Protein AF-A0A260QAH4-F1 (afdb_monomer)

Sequence (133 aa):
MAACSLLEIQIGMIGWAAKNGKPWTENWMDVAKSSGAAVELCKSQLRSMDTSLADDVRALLAEAQPVFHERNNFAHAVFTLDPTRPGDEQWVLKSARVAEFKPLTAKEGSVLVATTNRLSKRAKALSARASGP

pLDDT: mean 84.71, std 9.58, range [41.41, 96.38]

Foldseek 3Di:
DDWEDLLLLLLLLLLVCLVPLHLDDPPSCCQGVDYCSSVVSNVVSLVSADPVLSVLSVVLCVLCVVLSVVCVQPVQWDFAAQPVDDDVPRTWIDGPVRRTDDDDDPVRVVVSVVSSVVSSVSSSVSSVVSNDD

Structure (mmCIF, N/CA/C/O backbone):
data_AF-A0A260QAH4-F1
#
_entry.id   AF-A0A260QAH4-F1
#
loop_
_atom_site.group_PDB
_atom_site.id
_atom_site.type_symbol
_atom_site.label_atom_id
_atom_site.label_alt_id
_atom_site.label_comp_id
_atom_site.label_asym_id
_atom_site.label_entity_id
_atom_site.label_seq_id
_atom_site.pdbx_PDB_ins_code
_atom_site.Cartn_x
_atom_site.Cartn_y
_atom_site.Cartn_z
_atom_site.occupancy
_atom_site.B_iso_or_equiv
_atom_site.auth_seq_id
_atom_site.auth_comp_id
_atom_site.auth_asym_id
_atom_site.auth_atom_id
_atom_site.pdbx_PDB_model_num
ATOM 1 N N . MET A 1 1 ? 15.338 -9.815 4.666 1.00 41.41 1 MET A N 1
ATOM 2 C CA . MET A 1 1 ? 13.972 -9.428 5.085 1.00 41.41 1 MET A CA 1
ATOM 3 C C . MET A 1 1 ? 13.534 -8.307 4.147 1.00 41.41 1 MET A C 1
ATOM 5 O O . MET A 1 1 ? 14.245 -7.315 4.081 1.00 41.41 1 MET A O 1
ATOM 9 N N . ALA A 1 2 ? 12.496 -8.491 3.324 1.00 49.50 2 ALA A N 1
ATOM 10 C CA . ALA A 1 2 ? 12.050 -7.433 2.408 1.00 49.50 2 ALA A CA 1
ATOM 11 C C . 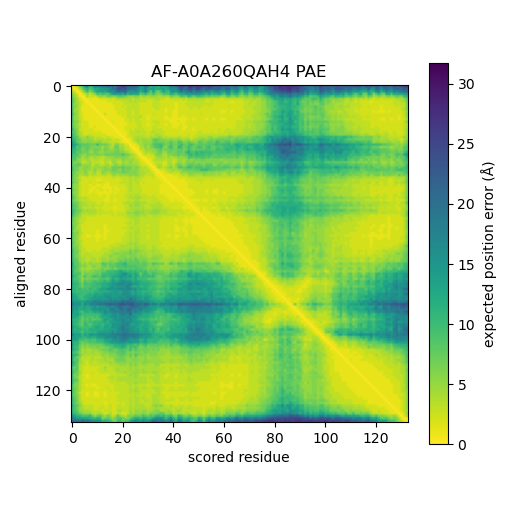ALA A 1 2 ? 11.284 -6.375 3.215 1.00 49.50 2 ALA A C 1
ATOM 13 O O . ALA A 1 2 ? 10.301 -6.709 3.876 1.00 49.50 2 ALA A O 1
ATOM 14 N N . ALA A 1 3 ? 11.777 -5.136 3.220 1.00 54.28 3 ALA A N 1
ATOM 15 C CA . ALA A 1 3 ? 11.156 -4.037 3.949 1.00 54.28 3 ALA A CA 1
ATOM 16 C C . ALA A 1 3 ? 9.756 -3.755 3.380 1.00 54.28 3 ALA A C 1
ATOM 18 O O . ALA A 1 3 ? 9.604 -3.576 2.172 1.00 54.28 3 ALA A O 1
ATOM 19 N N . CYS A 1 4 ? 8.740 -3.714 4.246 1.00 64.62 4 CYS A N 1
ATOM 20 C CA . CYS A 1 4 ? 7.403 -3.257 3.864 1.00 64.62 4 CYS A CA 1
ATOM 21 C C . CYS A 1 4 ? 7.485 -1.810 3.365 1.00 64.62 4 CYS A C 1
ATOM 23 O O . CYS A 1 4 ? 8.213 -0.992 3.936 1.00 64.62 4 CYS A O 1
ATOM 25 N N . SER A 1 5 ? 6.724 -1.465 2.326 1.00 80.06 5 SER A N 1
ATOM 26 C CA . SER A 1 5 ? 6.635 -0.066 1.912 1.00 80.06 5 SER A CA 1
ATOM 27 C C . SER A 1 5 ? 6.005 0.801 3.013 1.00 80.06 5 SER A C 1
ATOM 29 O O . SER A 1 5 ? 5.202 0.325 3.814 1.00 80.06 5 SER A O 1
ATOM 31 N N . LEU A 1 6 ? 6.317 2.102 3.042 1.00 85.00 6 LEU A N 1
ATOM 32 C CA . LEU A 1 6 ? 5.698 3.032 3.999 1.00 85.00 6 LEU A CA 1
ATOM 33 C C . LEU A 1 6 ? 4.160 3.000 3.927 1.00 85.00 6 LEU A C 1
ATOM 35 O O . LEU A 1 6 ? 3.502 3.076 4.959 1.00 85.00 6 LEU A O 1
ATOM 39 N N . LEU A 1 7 ? 3.592 2.850 2.726 1.00 87.69 7 LEU A N 1
ATOM 40 C CA . LEU A 1 7 ? 2.147 2.726 2.533 1.00 87.69 7 LEU A CA 1
ATOM 41 C C . LEU A 1 7 ? 1.595 1.435 3.157 1.00 87.69 7 LEU A C 1
ATOM 43 O O . LEU A 1 7 ? 0.575 1.488 3.838 1.00 87.69 7 LEU A O 1
ATOM 47 N N . GLU A 1 8 ? 2.270 0.295 2.972 1.00 89.12 8 GLU A N 1
ATOM 48 C CA . GLU A 1 8 ? 1.897 -0.959 3.643 1.00 89.12 8 GLU A CA 1
ATOM 49 C C . GLU A 1 8 ? 1.925 -0.798 5.159 1.00 89.12 8 GLU A C 1
ATOM 51 O O . GLU A 1 8 ? 0.961 -1.171 5.821 1.00 89.12 8 GLU A O 1
ATOM 56 N N . ILE A 1 9 ? 2.983 -0.188 5.703 1.00 89.06 9 ILE A N 1
ATOM 57 C CA . ILE A 1 9 ? 3.098 0.074 7.142 1.00 89.06 9 ILE A CA 1
ATOM 58 C C . ILE A 1 9 ? 1.935 0.948 7.609 1.00 89.06 9 ILE A C 1
ATOM 60 O O . ILE A 1 9 ? 1.271 0.605 8.578 1.00 89.06 9 ILE A O 1
ATOM 64 N N . GLN A 1 10 ? 1.636 2.040 6.906 1.00 90.25 10 GLN A N 1
ATOM 65 C CA . GLN A 1 10 ? 0.528 2.932 7.256 1.00 90.25 10 GLN A CA 1
ATOM 66 C C . GLN A 1 10 ? -0.832 2.231 7.216 1.00 90.25 10 GLN A C 1
ATOM 68 O O . GLN A 1 10 ? -1.656 2.475 8.089 1.00 90.25 10 GLN A O 1
ATOM 73 N N . ILE A 1 11 ? -1.067 1.342 6.248 1.00 92.88 11 ILE A N 1
ATOM 74 C CA . ILE A 1 11 ? -2.280 0.515 6.201 1.00 92.88 11 ILE A CA 1
ATOM 75 C C . ILE A 1 11 ? -2.312 -0.480 7.365 1.00 92.88 11 ILE A C 1
ATOM 77 O O . ILE A 1 11 ? -3.346 -0.632 8.015 1.00 92.88 11 ILE A O 1
ATOM 81 N N . GLY A 1 12 ? -1.187 -1.118 7.683 1.00 91.69 12 GLY A N 1
ATOM 82 C CA . GLY A 1 12 ? -1.088 -2.023 8.825 1.00 91.69 12 GLY A CA 1
ATOM 83 C C . GLY A 1 12 ? -1.265 -1.329 10.173 1.00 91.69 12 GLY A C 1
ATOM 84 O O . GLY A 1 12 ? -1.856 -1.915 11.078 1.00 91.69 12 GLY A O 1
ATOM 85 N N . MET A 1 13 ? -0.857 -0.062 10.286 1.00 91.25 13 MET A N 1
ATOM 86 C CA . MET A 1 13 ? -1.098 0.768 11.467 1.00 91.25 13 MET A CA 1
ATOM 87 C C . MET A 1 13 ? -2.591 0.979 11.741 1.00 91.25 13 MET A C 1
ATOM 89 O O . MET A 1 13 ? -2.965 1.053 12.904 1.00 91.25 13 MET A O 1
ATOM 93 N N . ILE A 1 14 ? -3.456 0.974 10.719 1.00 93.38 14 ILE A N 1
ATOM 94 C CA . ILE A 1 14 ? -4.917 1.022 10.910 1.00 93.38 14 ILE A CA 1
ATOM 95 C C . ILE A 1 14 ? -5.396 -0.241 11.636 1.00 93.38 14 ILE A C 1
ATOM 97 O O . ILE A 1 14 ? -6.128 -0.163 12.619 1.00 93.38 14 ILE A O 1
ATOM 101 N N . GLY A 1 15 ? -4.947 -1.416 11.180 1.00 92.12 15 GLY A N 1
ATOM 102 C CA . GLY A 1 15 ? -5.273 -2.686 11.831 1.00 92.12 15 GLY A CA 1
ATOM 103 C C . GLY A 1 15 ? -4.717 -2.769 13.244 1.00 92.12 15 GLY A C 1
ATOM 104 O O . GLY A 1 15 ? -5.416 -3.165 14.173 1.00 92.12 15 GLY A O 1
ATOM 105 N N . TRP A 1 16 ? -3.464 -2.352 13.424 1.00 92.62 16 TRP A N 1
ATOM 106 C CA . TRP A 1 16 ? -2.853 -2.270 14.744 1.00 92.62 16 TRP A CA 1
ATOM 107 C C . TRP A 1 16 ? -3.640 -1.335 15.670 1.00 92.62 16 TRP A C 1
ATOM 109 O O . TRP A 1 16 ? -3.894 -1.700 16.818 1.00 92.62 16 TRP A O 1
ATOM 119 N N . ALA A 1 17 ? -4.080 -0.178 15.174 1.00 91.50 17 ALA A N 1
ATOM 120 C CA . ALA A 1 17 ? -4.862 0.776 15.946 1.00 91.50 17 ALA A CA 1
ATOM 121 C C . ALA A 1 17 ? -6.217 0.205 16.364 1.00 91.50 17 ALA A C 1
ATOM 123 O O . ALA A 1 17 ? -6.543 0.258 17.548 1.00 91.50 17 ALA A O 1
ATOM 124 N N . ALA A 1 18 ? -6.936 -0.440 15.442 1.00 91.31 18 ALA A N 1
ATOM 125 C CA . ALA A 1 18 ? -8.197 -1.119 15.740 1.00 91.31 18 ALA A CA 1
ATOM 126 C C . ALA A 1 18 ? -8.027 -2.250 16.768 1.00 91.31 18 ALA A C 1
ATOM 128 O O . ALA A 1 18 ? -8.868 -2.438 17.641 1.00 91.31 18 ALA A O 1
ATOM 129 N N . LYS A 1 19 ? -6.917 -2.995 16.703 1.00 91.25 19 LYS A N 1
ATOM 130 C CA . LYS A 1 19 ? -6.624 -4.075 17.654 1.00 91.25 19 LYS A CA 1
ATOM 131 C C . LYS A 1 19 ? -6.325 -3.565 19.066 1.00 91.25 19 LYS A C 1
ATOM 133 O O . LYS A 1 19 ? -6.694 -4.219 20.035 1.00 91.25 19 LYS A O 1
ATOM 138 N N . ASN A 1 20 ? -5.583 -2.464 19.177 1.00 90.38 20 ASN A N 1
ATOM 139 C CA . ASN A 1 20 ? -5.007 -2.010 20.447 1.00 90.38 20 ASN A CA 1
ATOM 140 C C . ASN A 1 20 ? -5.701 -0.773 21.036 1.00 90.38 20 ASN A C 1
ATOM 142 O O . ASN A 1 20 ? -5.342 -0.360 22.137 1.00 90.38 20 ASN A O 1
ATOM 146 N N . GLY A 1 21 ? -6.630 -0.153 20.305 1.00 87.50 21 GLY A N 1
ATOM 147 C CA . GLY A 1 21 ? -7.268 1.105 20.695 1.00 87.50 21 GLY A CA 1
ATOM 148 C C . GLY A 1 21 ? -6.296 2.289 20.746 1.00 87.50 21 GLY A C 1
ATOM 149 O O . GLY A 1 21 ? -6.453 3.166 21.587 1.00 87.50 21 GLY A O 1
ATOM 150 N N . LYS A 1 22 ? -5.247 2.310 19.908 1.00 86.75 22 LYS A N 1
ATOM 151 C CA . LYS A 1 22 ? -4.194 3.349 19.941 1.00 86.75 22 LYS A CA 1
ATOM 152 C C . LYS A 1 22 ? -3.796 3.819 18.539 1.00 86.75 22 LYS A C 1
ATOM 154 O O . LYS A 1 22 ? -3.544 2.974 17.690 1.00 86.75 22 LYS A O 1
ATOM 159 N N . PRO A 1 23 ? -3.658 5.133 18.282 1.00 76.69 23 PRO A N 1
ATOM 160 C CA . PRO A 1 23 ? -3.406 5.640 16.928 1.00 76.69 23 PRO A CA 1
ATOM 161 C C . PRO A 1 23 ? -1.958 5.462 16.459 1.00 76.69 23 PRO A C 1
ATOM 163 O O . PRO A 1 23 ? -1.684 5.568 15.263 1.00 76.69 23 PRO A O 1
ATOM 166 N N . TRP A 1 24 ? -1.011 5.264 17.381 1.00 76.38 24 TRP A N 1
ATOM 167 C CA . TRP A 1 24 ? 0.414 5.361 17.081 1.00 76.38 24 TRP A CA 1
ATOM 168 C C . TRP A 1 24 ? 1.280 4.449 17.958 1.00 76.38 24 TRP A C 1
ATOM 170 O O . TRP A 1 24 ? 0.956 4.198 19.120 1.00 76.38 24 TRP A O 1
ATOM 180 N N . THR A 1 25 ? 2.395 3.981 17.388 1.00 75.94 25 THR A N 1
ATOM 181 C CA . THR A 1 25 ? 3.460 3.253 18.087 1.00 75.94 25 THR A CA 1
ATOM 182 C C . THR A 1 25 ? 4.819 3.510 17.431 1.00 75.94 25 THR A C 1
ATOM 184 O O . THR A 1 25 ? 4.908 3.648 16.210 1.00 75.94 25 THR A O 1
ATOM 187 N N . GLU A 1 26 ? 5.884 3.521 18.235 1.00 73.81 26 GLU A N 1
ATOM 188 C CA . GLU A 1 26 ? 7.272 3.444 17.751 1.00 73.81 26 GLU A CA 1
ATOM 189 C C . GLU A 1 26 ? 7.664 2.017 17.360 1.00 73.81 26 GLU A C 1
ATOM 191 O O . GLU A 1 26 ? 8.682 1.807 16.708 1.00 73.81 26 GLU A O 1
ATOM 196 N N . ASN A 1 27 ? 6.859 1.019 17.732 1.00 72.12 27 ASN A N 1
ATOM 197 C CA . ASN A 1 27 ? 7.143 -0.383 17.474 1.00 72.12 27 ASN A CA 1
ATOM 198 C C . ASN A 1 27 ? 6.490 -0.864 16.170 1.00 72.12 27 ASN A C 1
ATOM 200 O O . ASN A 1 27 ? 5.583 -1.697 16.155 1.00 72.12 27 ASN A O 1
ATOM 204 N N . TRP A 1 28 ? 6.974 -0.337 15.046 1.00 77.19 28 TRP A N 1
ATOM 205 C CA . TRP A 1 28 ? 6.550 -0.750 13.704 1.00 77.19 28 TRP A CA 1
ATOM 206 C C . TRP A 1 28 ? 6.920 -2.205 13.382 1.00 77.19 28 TRP A C 1
ATOM 208 O O . TRP A 1 28 ? 6.401 -2.745 12.410 1.00 77.19 28 TRP A O 1
ATOM 218 N N . MET A 1 29 ? 7.732 -2.881 14.207 1.00 79.75 29 MET A N 1
ATOM 219 C CA . MET A 1 29 ? 8.060 -4.307 14.051 1.00 79.75 29 MET A CA 1
ATOM 220 C C . MET A 1 29 ? 6.825 -5.204 14.151 1.00 79.75 29 MET A C 1
ATOM 222 O O . MET A 1 29 ? 6.767 -6.238 13.491 1.00 79.75 29 MET A O 1
ATOM 226 N N . ASP A 1 30 ? 5.805 -4.808 14.918 1.00 76.69 30 ASP A N 1
ATOM 227 C CA . ASP A 1 30 ? 4.553 -5.568 15.002 1.00 76.69 30 ASP A CA 1
ATOM 228 C C . ASP A 1 30 ? 3.755 -5.547 13.693 1.00 76.69 30 ASP A C 1
ATOM 230 O O . ASP A 1 30 ? 2.946 -6.444 13.444 1.00 76.69 30 ASP A O 1
ATOM 234 N N . VAL A 1 31 ? 4.020 -4.547 12.851 1.00 84.00 31 VAL A N 1
ATOM 235 C CA . VAL A 1 31 ? 3.363 -4.307 11.566 1.00 84.00 31 VAL A CA 1
ATOM 236 C C . VAL A 1 31 ? 4.235 -4.781 10.398 1.00 84.00 31 VAL A C 1
ATOM 238 O O . VAL A 1 31 ? 3.749 -5.441 9.483 1.00 84.00 31 VAL A O 1
ATOM 241 N N . ALA A 1 32 ? 5.534 -4.491 10.434 1.00 81.56 32 ALA A N 1
ATOM 242 C CA . ALA A 1 32 ? 6.485 -4.677 9.340 1.00 81.56 32 ALA A CA 1
ATOM 243 C C . ALA A 1 32 ? 7.237 -6.025 9.393 1.00 81.56 32 ALA A C 1
ATOM 245 O O . ALA A 1 32 ? 8.391 -6.103 8.975 1.00 81.56 32 ALA A O 1
ATOM 246 N N . LYS A 1 33 ? 6.600 -7.089 9.910 1.00 75.69 33 LYS A N 1
ATOM 247 C CA . LYS A 1 33 ? 7.243 -8.402 10.146 1.00 75.69 33 LYS A CA 1
ATOM 248 C C . LYS A 1 33 ? 7.799 -9.052 8.874 1.00 75.69 33 LYS A C 1
ATOM 250 O O . LYS A 1 33 ? 8.887 -9.619 8.884 1.00 75.69 33 LYS A O 1
ATOM 255 N N . SER A 1 34 ? 7.039 -9.007 7.786 1.00 75.25 34 SER A N 1
ATOM 256 C CA . SER A 1 34 ? 7.405 -9.565 6.481 1.00 75.25 34 SER A CA 1
ATOM 257 C C . SER A 1 34 ? 6.604 -8.881 5.370 1.00 75.25 34 SER A C 1
ATOM 259 O O . SER A 1 34 ? 5.634 -8.179 5.649 1.00 75.25 34 SER A O 1
ATOM 261 N N . SER A 1 35 ? 7.000 -9.070 4.106 1.00 75.62 35 SER A N 1
ATOM 262 C CA . SER A 1 35 ? 6.262 -8.528 2.953 1.00 75.62 35 SER A CA 1
ATOM 263 C C . SER A 1 35 ? 4.788 -8.944 3.009 1.00 75.62 35 SER A C 1
ATOM 265 O O . SER A 1 35 ? 4.483 -10.124 3.187 1.00 75.62 35 SER A O 1
ATOM 267 N N . GLY A 1 36 ? 3.880 -7.970 2.903 1.00 82.06 36 GLY A N 1
ATOM 268 C CA . GLY A 1 36 ? 2.438 -8.194 3.012 1.00 82.06 36 GLY A CA 1
ATOM 269 C C . GLY A 1 36 ? 1.901 -8.362 4.440 1.00 82.06 36 GLY A C 1
ATOM 270 O O . GLY A 1 36 ? 0.690 -8.258 4.627 1.00 82.06 36 GLY A O 1
ATOM 271 N N . ALA A 1 37 ? 2.745 -8.533 5.467 1.00 86.25 37 ALA A N 1
ATOM 272 C CA . ALA A 1 37 ? 2.287 -8.719 6.849 1.00 86.25 37 ALA A CA 1
ATOM 273 C C . ALA A 1 37 ? 1.450 -7.540 7.355 1.00 86.25 37 ALA A C 1
ATOM 275 O O . ALA A 1 37 ? 0.454 -7.741 8.047 1.00 86.25 37 ALA A O 1
ATOM 276 N N . ALA A 1 38 ? 1.815 -6.315 6.973 1.00 89.38 38 ALA A N 1
ATOM 277 C CA . ALA A 1 38 ? 1.084 -5.119 7.368 1.00 89.38 38 ALA A CA 1
ATOM 278 C C . ALA A 1 38 ? -0.340 -5.102 6.779 1.00 89.38 38 ALA A C 1
ATOM 280 O O . ALA A 1 38 ? -1.309 -4.774 7.465 1.00 89.38 38 ALA A O 1
ATOM 281 N N . VAL A 1 39 ? -0.483 -5.528 5.522 1.00 90.88 39 VAL A N 1
ATOM 282 C CA . VAL A 1 39 ? -1.781 -5.638 4.844 1.00 90.88 39 VAL A CA 1
ATOM 283 C C . VAL A 1 39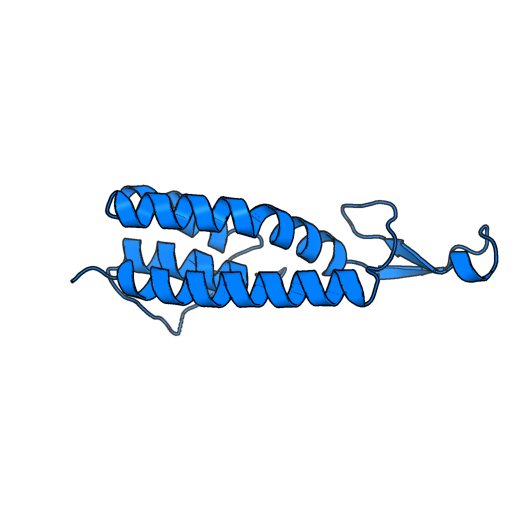 ? -2.635 -6.734 5.479 1.00 90.88 39 VAL A C 1
ATOM 285 O O . VAL A 1 39 ? -3.814 -6.508 5.754 1.00 90.88 39 VAL A O 1
ATOM 288 N N . GLU A 1 40 ? -2.049 -7.896 5.764 1.00 91.81 40 GLU A N 1
ATOM 289 C CA . GLU A 1 40 ? -2.760 -9.005 6.411 1.00 91.81 40 GLU A CA 1
ATOM 290 C C . GLU A 1 40 ? -3.178 -8.670 7.846 1.00 91.81 40 GLU A C 1
ATOM 292 O O . GLU A 1 40 ? -4.300 -8.978 8.255 1.00 91.81 40 GLU A O 1
ATOM 297 N N . LEU A 1 41 ? -2.334 -7.948 8.590 1.00 92.00 41 LEU A N 1
ATOM 298 C CA . LEU A 1 41 ? -2.711 -7.405 9.890 1.00 92.00 41 LEU A CA 1
ATOM 299 C C . LEU A 1 41 ? -3.949 -6.513 9.755 1.00 92.00 41 LEU A C 1
ATOM 301 O O . LEU A 1 41 ? -4.922 -6.740 10.468 1.00 92.00 41 LEU A O 1
ATOM 305 N N . CYS A 1 42 ? -3.956 -5.564 8.817 1.00 93.62 42 CYS A N 1
ATOM 306 C CA . CYS A 1 42 ? -5.105 -4.690 8.575 1.00 93.62 42 CYS A CA 1
ATOM 307 C C . CYS A 1 42 ? -6.391 -5.476 8.276 1.00 93.62 42 CYS A C 1
ATOM 309 O O . CYS A 1 42 ? -7.397 -5.305 8.966 1.00 93.62 42 CYS A O 1
ATOM 311 N N . LYS A 1 43 ? -6.334 -6.416 7.324 1.00 95.19 43 LYS A N 1
ATOM 312 C CA . LYS A 1 43 ? -7.473 -7.276 6.963 1.00 95.19 43 LYS A CA 1
ATOM 313 C C . LYS A 1 43 ? -8.011 -8.066 8.155 1.00 95.19 43 LYS A C 1
ATOM 315 O O . LYS A 1 43 ? -9.223 -8.126 8.354 1.00 95.19 43 LYS A O 1
ATOM 320 N N . SER A 1 44 ? -7.125 -8.637 8.974 1.00 94.69 44 SER A N 1
ATOM 321 C CA . SER A 1 44 ? -7.514 -9.448 10.136 1.00 94.69 44 SER A CA 1
ATOM 322 C C . SER A 1 44 ? -8.280 -8.662 11.208 1.00 94.69 44 SER A C 1
ATOM 324 O O . SER A 1 44 ? -9.000 -9.258 12.011 1.00 94.69 44 SER A O 1
ATOM 326 N N . GLN A 1 45 ? -8.133 -7.333 11.225 1.00 94.25 45 GLN A N 1
ATOM 327 C CA . GLN A 1 45 ? -8.739 -6.445 12.218 1.00 94.25 45 GLN A CA 1
ATOM 328 C C . GLN A 1 45 ? -9.954 -5.679 11.685 1.00 94.25 45 GLN A C 1
ATOM 330 O O . GLN A 1 45 ? -10.538 -4.905 12.435 1.00 94.25 45 GLN A O 1
ATOM 335 N N . LEU A 1 46 ? -10.402 -5.926 10.445 1.00 93.75 46 LEU A N 1
ATOM 336 C CA . LEU A 1 46 ? -11.615 -5.299 9.893 1.00 93.75 46 LEU A CA 1
ATOM 337 C C . LEU A 1 46 ? -12.855 -5.535 10.768 1.00 93.75 46 LEU A C 1
ATOM 339 O O . LEU A 1 46 ? -13.709 -4.668 10.876 1.00 93.75 46 LEU A O 1
ATOM 343 N N . ARG A 1 47 ? -12.942 -6.702 11.417 1.00 92.12 47 ARG A N 1
ATOM 344 C CA . ARG A 1 47 ? -14.037 -7.049 12.342 1.00 92.12 47 ARG A CA 1
ATOM 345 C C . ARG A 1 47 ? -14.025 -6.261 13.656 1.00 92.12 47 ARG A C 1
ATOM 347 O O . ARG A 1 47 ? -15.015 -6.279 14.372 1.00 92.12 47 ARG A O 1
ATOM 354 N N . SER A 1 48 ? -12.889 -5.654 13.990 1.00 90.50 48 SER A N 1
ATOM 355 C CA . SER A 1 48 ? -12.697 -4.849 15.200 1.00 90.50 48 SER A CA 1
ATOM 356 C C . SER A 1 48 ? -13.017 -3.369 14.951 1.00 90.50 48 SER A C 1
ATOM 358 O O . SER A 1 48 ? -12.947 -2.568 15.874 1.00 90.50 48 SER A O 1
ATOM 360 N N . MET A 1 49 ? -13.324 -3.001 13.704 1.00 92.44 49 MET A N 1
ATOM 361 C CA . MET A 1 49 ? -13.670 -1.646 13.282 1.00 92.44 49 MET A CA 1
ATOM 362 C C . MET A 1 49 ? -15.192 -1.491 13.224 1.00 92.44 49 MET A C 1
ATOM 364 O O . MET A 1 49 ? -15.910 -2.462 12.976 1.00 92.44 49 MET A O 1
ATOM 368 N N . ASP A 1 50 ? -15.687 -0.265 13.396 1.00 92.44 50 ASP A N 1
ATOM 369 C CA . ASP A 1 50 ? -17.072 0.040 13.043 1.00 92.44 50 ASP A CA 1
ATOM 370 C C . A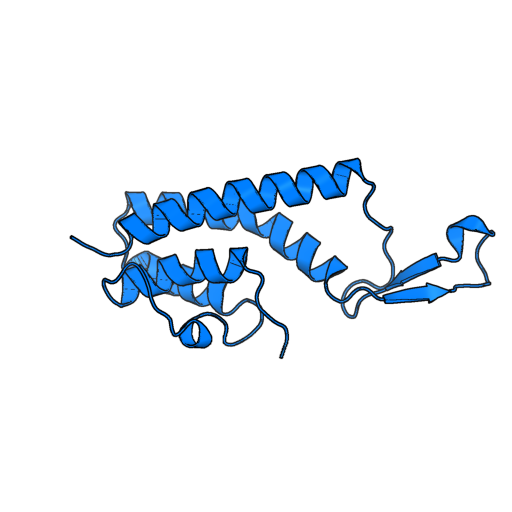SP A 1 50 ? -17.312 -0.154 11.533 1.00 92.44 50 ASP A C 1
ATOM 372 O O . ASP A 1 50 ? -16.377 -0.140 10.727 1.00 92.44 50 ASP A O 1
ATOM 376 N N . THR A 1 51 ? -18.573 -0.343 11.138 1.00 92.75 51 THR A N 1
ATOM 377 C CA . THR A 1 51 ? -18.940 -0.665 9.750 1.00 92.75 51 THR A CA 1
ATOM 378 C C . THR A 1 51 ? -18.449 0.384 8.749 1.00 92.75 51 THR A C 1
ATOM 380 O O . THR A 1 51 ? -17.923 0.021 7.700 1.00 92.75 51 THR A O 1
ATOM 383 N N . SER A 1 52 ? -18.563 1.672 9.087 1.00 94.88 52 SER A N 1
ATOM 384 C CA . SER A 1 52 ? -18.166 2.774 8.203 1.00 94.88 52 SER A CA 1
ATOM 385 C C . SER A 1 52 ? -16.653 2.790 7.986 1.00 94.88 52 SER A C 1
ATOM 387 O O . SER A 1 52 ? -16.172 2.849 6.853 1.00 94.88 52 SER A O 1
ATOM 389 N N . LEU A 1 53 ? -15.882 2.652 9.065 1.00 93.56 53 LEU A N 1
ATOM 390 C CA . LEU A 1 53 ? -14.433 2.537 8.994 1.00 93.56 53 LEU A CA 1
ATOM 391 C C . LEU A 1 53 ? -13.999 1.280 8.228 1.00 93.56 53 LEU A C 1
ATOM 393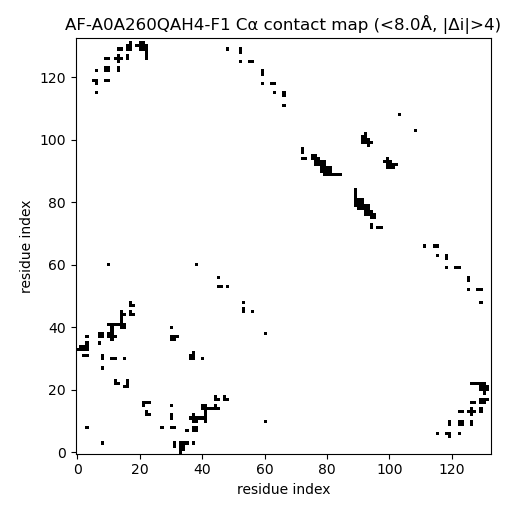 O O . LEU A 1 53 ? -13.086 1.354 7.405 1.00 93.56 53 LEU A O 1
ATOM 397 N N . ALA A 1 54 ? -14.646 0.137 8.460 1.00 94.69 54 ALA A N 1
ATOM 398 C CA . ALA A 1 54 ? -14.327 -1.102 7.759 1.00 94.69 54 ALA A CA 1
ATOM 399 C C . ALA A 1 54 ? -14.528 -0.966 6.240 1.00 94.69 54 ALA A C 1
ATOM 401 O O . ALA A 1 54 ? -13.689 -1.435 5.467 1.00 94.69 54 ALA A O 1
ATOM 402 N N . ASP A 1 55 ? -15.594 -0.295 5.801 1.00 96.38 55 ASP A N 1
ATOM 403 C CA . ASP A 1 55 ? -15.857 -0.033 4.382 1.00 96.38 55 ASP A CA 1
ATOM 404 C C . ASP A 1 55 ? -14.820 0.915 3.770 1.00 96.38 55 ASP A C 1
ATOM 406 O O . ASP A 1 55 ? -14.267 0.631 2.701 1.00 96.38 55 ASP A O 1
ATOM 410 N N . ASP A 1 56 ? -14.457 1.980 4.486 1.00 96.31 56 ASP A N 1
ATOM 411 C CA . ASP A 1 56 ? -13.394 2.894 4.069 1.00 96.31 56 ASP A CA 1
ATOM 412 C C . ASP A 1 56 ? -12.042 2.185 3.909 1.00 96.31 56 ASP A C 1
ATOM 414 O O . ASP A 1 56 ? -11.296 2.460 2.961 1.00 96.31 56 ASP A O 1
ATOM 418 N N . VAL A 1 57 ? -11.721 1.264 4.820 1.00 95.50 57 VAL A N 1
ATOM 419 C CA . VAL A 1 57 ? -10.484 0.477 4.777 1.00 95.50 57 VAL A CA 1
ATOM 420 C C . VAL A 1 57 ? -10.517 -0.541 3.639 1.00 95.50 57 VAL A C 1
ATOM 422 O O . VAL A 1 57 ? -9.511 -0.695 2.946 1.00 95.50 57 VAL A O 1
ATOM 425 N N . ARG A 1 58 ? -11.653 -1.200 3.375 1.00 96.38 58 ARG A N 1
ATOM 426 C CA . ARG A 1 58 ? -11.801 -2.092 2.209 1.00 96.38 58 ARG A CA 1
ATOM 427 C C . ARG A 1 58 ? -11.562 -1.343 0.902 1.00 96.38 58 ARG A C 1
ATOM 429 O O . ARG A 1 58 ? -10.813 -1.828 0.056 1.00 96.38 58 ARG A O 1
ATOM 436 N N . ALA A 1 59 ? -12.135 -0.149 0.762 1.00 96.19 59 ALA A N 1
ATOM 437 C CA . ALA A 1 59 ? -11.915 0.698 -0.406 1.00 96.19 59 ALA A CA 1
ATOM 438 C C . ALA A 1 59 ? -10.442 1.133 -0.529 1.00 96.19 59 ALA A C 1
ATOM 440 O O . ALA A 1 59 ? -9.862 1.048 -1.611 1.00 96.19 59 ALA A O 1
ATOM 441 N N . LEU A 1 60 ? -9.801 1.524 0.580 1.00 96.12 60 LEU A N 1
ATOM 442 C CA . LEU A 1 60 ? -8.370 1.844 0.596 1.00 96.12 60 LEU A CA 1
ATOM 443 C C . LEU A 1 60 ? -7.507 0.651 0.152 1.00 96.12 60 LEU A C 1
ATOM 445 O O . LEU A 1 60 ? -6.591 0.830 -0.647 1.00 96.12 60 LEU A O 1
ATOM 449 N N . LEU A 1 61 ? -7.792 -0.553 0.653 1.00 94.62 61 LEU A N 1
ATOM 450 C CA . LEU A 1 61 ? -7.072 -1.776 0.291 1.00 94.62 61 LEU A CA 1
ATOM 451 C C . LEU A 1 61 ? -7.234 -2.112 -1.195 1.00 94.62 61 LEU A C 1
ATOM 453 O O . LEU A 1 61 ? -6.247 -2.444 -1.849 1.00 94.62 61 LEU A O 1
ATOM 457 N N . ALA A 1 62 ? -8.448 -1.984 -1.735 1.00 94.56 62 ALA A N 1
ATOM 458 C CA . ALA A 1 62 ? -8.715 -2.203 -3.154 1.00 94.56 62 ALA A CA 1
ATOM 459 C C . ALA A 1 62 ? -7.936 -1.217 -4.041 1.00 94.56 62 ALA A C 1
ATOM 461 O O . ALA A 1 62 ? -7.313 -1.627 -5.018 1.00 94.56 62 ALA A O 1
ATOM 462 N N . GLU A 1 63 ? -7.901 0.067 -3.669 1.00 93.81 63 GLU A N 1
ATOM 463 C CA . GLU A 1 63 ? -7.136 1.08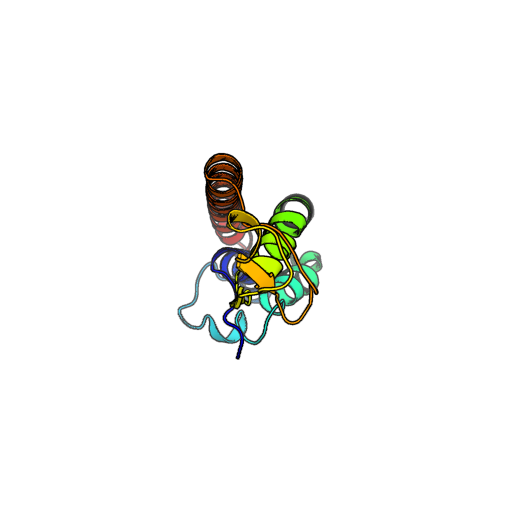9 -4.394 1.00 93.81 63 GLU A CA 1
ATOM 464 C C . GLU A 1 63 ? -5.612 0.925 -4.247 1.00 93.81 63 GLU A C 1
ATOM 466 O O . GLU A 1 63 ? -4.864 1.268 -5.163 1.00 93.81 63 GLU A O 1
ATOM 471 N N . ALA A 1 64 ? -5.132 0.414 -3.110 1.00 92.38 64 ALA A N 1
ATOM 472 C CA . ALA A 1 64 ? -3.705 0.216 -2.854 1.00 92.38 64 ALA A CA 1
ATOM 473 C C . ALA A 1 64 ? -3.138 -1.052 -3.508 1.00 92.38 64 ALA A C 1
ATOM 475 O O . ALA A 1 64 ? -1.950 -1.094 -3.831 1.00 92.38 64 ALA A O 1
ATOM 476 N N . GLN A 1 65 ? -3.978 -2.061 -3.757 1.00 90.12 65 GLN A N 1
ATOM 477 C CA . GLN A 1 65 ? -3.587 -3.327 -4.374 1.00 90.12 65 GLN A CA 1
ATOM 478 C C . GLN A 1 65 ? -2.752 -3.171 -5.663 1.00 90.12 65 GLN A C 1
ATOM 480 O O . GLN A 1 65 ? -1.669 -3.765 -5.715 1.00 90.12 65 GLN A O 1
ATOM 485 N N . PRO A 1 66 ? -3.164 -2.386 -6.683 1.00 87.75 66 PRO A N 1
ATOM 486 C CA . PRO A 1 66 ? -2.361 -2.211 -7.895 1.00 87.75 66 PRO A CA 1
ATOM 487 C C . PRO A 1 66 ? -1.016 -1.527 -7.614 1.00 87.75 66 PRO A C 1
ATOM 489 O O . PRO A 1 66 ? 0.002 -1.930 -8.166 1.00 87.75 66 PRO A O 1
ATOM 492 N N . VAL A 1 67 ? -0.975 -0.558 -6.693 1.00 88.12 67 VAL A N 1
ATOM 493 C CA . VAL A 1 67 ? 0.264 0.140 -6.305 1.00 88.12 67 VAL A CA 1
ATOM 494 C C . VAL A 1 67 ? 1.252 -0.815 -5.637 1.00 88.12 67 VAL A C 1
ATOM 496 O O . VAL A 1 67 ? 2.454 -0.730 -5.886 1.00 88.12 67 VAL A O 1
ATOM 499 N N . PHE A 1 68 ? 0.768 -1.742 -4.808 1.00 83.69 68 PHE A N 1
ATOM 500 C CA . PHE A 1 68 ? 1.611 -2.761 -4.183 1.00 83.69 68 PHE A CA 1
ATOM 501 C C . PHE A 1 68 ? 2.190 -3.742 -5.195 1.00 83.69 68 PHE A C 1
ATOM 503 O O . PHE A 1 68 ? 3.358 -4.103 -5.077 1.00 83.69 68 PHE A O 1
ATOM 510 N N . HIS A 1 69 ? 1.401 -4.167 -6.183 1.00 79.62 69 HIS A N 1
ATOM 511 C CA . HIS A 1 69 ? 1.888 -5.045 -7.250 1.00 79.62 69 HIS A CA 1
ATOM 512 C C . HIS A 1 69 ? 2.989 -4.354 -8.042 1.00 79.62 69 HIS A C 1
ATOM 514 O O . HIS A 1 69 ? 4.087 -4.895 -8.166 1.00 79.62 69 HIS A O 1
ATOM 520 N N . GLU A 1 70 ? 2.727 -3.120 -8.466 1.00 79.62 70 GLU A N 1
ATOM 521 C CA . GLU A 1 70 ? 3.678 -2.319 -9.222 1.00 79.62 70 GLU A CA 1
ATOM 522 C C . GLU A 1 70 ? 4.970 -2.106 -8.425 1.00 79.62 70 GLU A C 1
ATOM 524 O O . GLU A 1 70 ? 6.056 -2.473 -8.868 1.00 79.62 70 GLU A O 1
ATOM 529 N N . ARG A 1 71 ? 4.874 -1.618 -7.181 1.00 74.19 71 ARG A N 1
ATOM 530 C CA . ARG A 1 71 ? 6.055 -1.422 -6.329 1.00 74.19 71 ARG A CA 1
ATOM 531 C C . ARG A 1 71 ? 6.823 -2.712 -6.079 1.00 74.19 71 ARG A C 1
ATOM 533 O O . ARG A 1 71 ? 8.046 -2.659 -6.085 1.00 74.19 71 ARG A O 1
ATOM 540 N N . ASN A 1 72 ? 6.153 -3.841 -5.863 1.00 73.25 72 ASN A N 1
ATOM 541 C CA . ASN A 1 72 ? 6.835 -5.119 -5.660 1.00 73.25 72 ASN A CA 1
ATOM 542 C C . ASN A 1 72 ? 7.569 -5.594 -6.919 1.00 73.25 72 ASN A C 1
ATOM 544 O O . ASN A 1 72 ? 8.640 -6.188 -6.795 1.00 73.25 72 ASN A O 1
ATOM 548 N N . ASN A 1 73 ? 7.039 -5.303 -8.111 1.00 75.19 73 ASN A N 1
ATOM 549 C CA . ASN A 1 73 ? 7.716 -5.606 -9.370 1.00 75.19 73 ASN A CA 1
ATOM 550 C C . ASN A 1 73 ? 9.023 -4.811 -9.496 1.00 75.19 73 ASN A C 1
ATOM 552 O O . ASN A 1 73 ? 10.057 -5.389 -9.829 1.00 75.19 73 ASN A O 1
ATOM 556 N N . PHE A 1 74 ? 9.002 -3.515 -9.161 1.00 75.00 74 PHE A N 1
ATOM 557 C CA . PHE A 1 74 ? 10.169 -2.633 -9.297 1.00 75.00 74 PHE A CA 1
ATOM 558 C C . PHE A 1 74 ? 11.157 -2.686 -8.118 1.00 75.00 74 PHE A C 1
ATOM 560 O O . PHE A 1 74 ? 12.353 -2.512 -8.327 1.00 75.00 74 PHE A O 1
ATOM 567 N N . ALA A 1 75 ? 10.708 -2.947 -6.885 1.00 69.56 75 ALA A N 1
ATOM 568 C CA . ALA A 1 75 ? 11.557 -2.909 -5.683 1.00 69.56 75 ALA A CA 1
ATOM 569 C C . ALA A 1 75 ? 12.663 -3.980 -5.664 1.00 69.56 75 ALA A C 1
ATOM 571 O O . ALA A 1 75 ? 13.664 -3.822 -4.968 1.00 69.56 75 ALA A O 1
ATOM 572 N N . HIS A 1 76 ? 12.479 -5.061 -6.422 1.00 70.94 76 HIS A N 1
ATOM 573 C CA . HIS A 1 76 ? 13.445 -6.154 -6.569 1.00 70.94 76 HIS A CA 1
ATOM 574 C C . HIS A 1 76 ? 13.928 -6.309 -8.011 1.00 70.94 76 HIS A C 1
ATOM 576 O O . HIS A 1 76 ? 14.434 -7.368 -8.384 1.00 70.94 76 HIS A O 1
ATOM 582 N N . ALA A 1 77 ? 13.719 -5.282 -8.831 1.00 78.50 77 ALA A N 1
ATOM 583 C CA . ALA A 1 77 ? 14.154 -5.298 -10.208 1.00 78.50 77 ALA A CA 1
ATOM 584 C C . ALA A 1 77 ? 15.669 -5.098 -10.291 1.00 78.50 77 ALA A C 1
ATOM 586 O O . ALA A 1 77 ? 16.232 -4.239 -9.612 1.00 78.50 77 ALA A O 1
ATOM 587 N N . VAL A 1 78 ? 16.317 -5.867 -11.156 1.00 81.38 78 VAL A N 1
ATOM 588 C 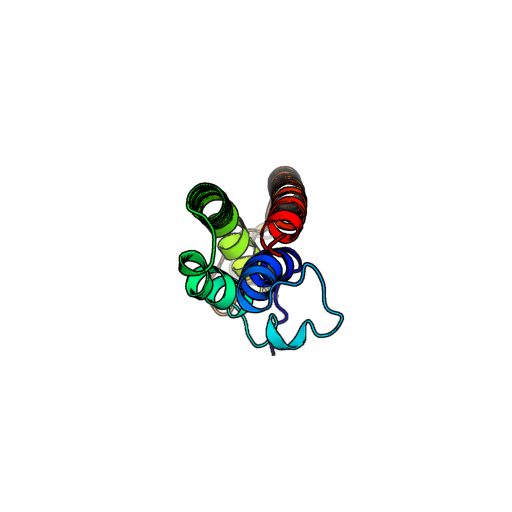CA . VAL A 1 78 ? 17.718 -5.695 -11.529 1.00 81.38 78 VAL A CA 1
ATOM 589 C C . VAL A 1 78 ? 17.804 -5.387 -13.015 1.00 81.38 78 VAL A C 1
ATOM 591 O O . VAL A 1 78 ? 17.117 -6.006 -13.832 1.00 81.38 78 VAL A O 1
ATOM 594 N N . PHE A 1 79 ? 18.653 -4.425 -13.366 1.00 84.19 79 PHE A N 1
ATOM 595 C CA . PHE A 1 79 ? 19.012 -4.176 -14.756 1.00 84.19 79 PHE A CA 1
ATOM 596 C C . PHE A 1 79 ? 19.972 -5.270 -15.216 1.00 84.19 79 PHE A C 1
ATOM 598 O O . PHE A 1 79 ? 21.022 -5.478 -14.612 1.00 84.19 79 PHE A O 1
ATOM 605 N N . THR A 1 80 ? 19.598 -5.974 -16.277 1.00 84.81 80 THR A N 1
ATOM 606 C CA . THR A 1 80 ? 20.428 -6.985 -16.932 1.00 84.81 80 THR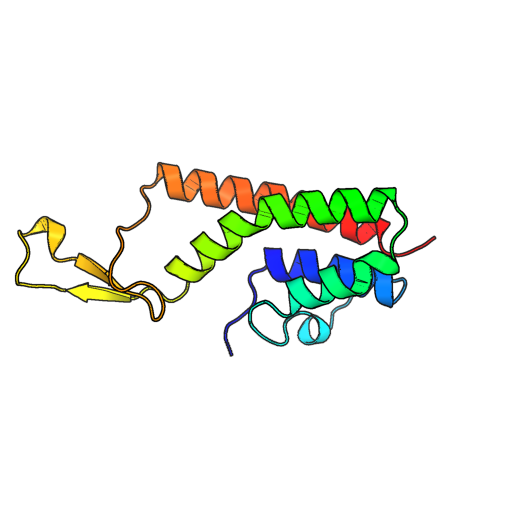 A CA 1
ATOM 607 C C . THR A 1 80 ? 20.688 -6.537 -18.362 1.00 84.81 80 THR A C 1
ATOM 609 O O . THR A 1 80 ? 19.787 -6.013 -19.014 1.00 84.81 80 THR A O 1
ATOM 612 N N . LEU A 1 81 ? 21.912 -6.737 -18.844 1.00 86.19 81 LEU A N 1
ATOM 613 C CA . LEU A 1 81 ? 22.258 -6.499 -20.239 1.00 86.19 81 LEU A CA 1
ATOM 614 C C . LEU A 1 81 ? 22.007 -7.782 -21.045 1.00 86.19 81 LEU A C 1
ATOM 616 O O . LEU A 1 81 ? 22.616 -8.812 -20.761 1.00 86.19 81 LEU A O 1
ATOM 620 N N . ASP A 1 82 ? 21.119 -7.718 -22.033 1.00 86.44 82 ASP A N 1
ATOM 621 C CA . ASP A 1 82 ? 20.861 -8.777 -23.008 1.00 86.44 82 ASP A CA 1
ATOM 622 C C . ASP A 1 82 ? 21.468 -8.383 -24.368 1.00 86.44 82 ASP A C 1
ATOM 624 O O . ASP A 1 82 ? 20.856 -7.624 -25.124 1.00 86.44 82 ASP A O 1
ATOM 628 N N . PRO A 1 83 ? 22.673 -8.882 -24.707 1.00 86.31 83 PRO A N 1
ATOM 629 C CA . PRO A 1 83 ? 23.380 -8.492 -25.925 1.00 86.31 83 PRO A CA 1
ATOM 630 C C . PRO A 1 83 ? 22.738 -9.048 -27.204 1.00 86.31 83 PRO A C 1
ATOM 632 O O . PRO A 1 83 ? 23.169 -8.694 -28.298 1.00 86.31 83 PRO A O 1
ATOM 635 N N . THR A 1 84 ? 21.727 -9.918 -27.091 1.00 89.94 84 THR A N 1
ATOM 636 C CA . THR A 1 84 ? 21.003 -10.456 -28.253 1.00 89.94 84 THR A CA 1
ATOM 637 C C . THR A 1 84 ? 19.957 -9.482 -28.802 1.00 89.94 84 THR A C 1
ATOM 639 O O . THR A 1 84 ? 19.431 -9.699 -29.894 1.00 89.94 84 THR A O 1
ATOM 642 N N . ARG A 1 85 ? 19.677 -8.389 -28.077 1.00 86.31 85 ARG A N 1
ATOM 643 C CA . ARG A 1 85 ? 18.706 -7.361 -28.464 1.00 86.31 85 ARG A CA 1
ATOM 644 C C . ARG A 1 85 ? 19.338 -6.203 -29.242 1.00 86.31 85 ARG A C 1
ATOM 646 O O . ARG A 1 85 ? 20.533 -5.929 -29.076 1.00 86.31 85 ARG A O 1
ATOM 653 N N . PRO A 1 86 ? 18.540 -5.487 -30.059 1.00 85.00 86 PRO A N 1
ATOM 654 C CA . PRO A 1 86 ? 18.965 -4.246 -30.702 1.00 85.00 86 PRO A CA 1
ATOM 655 C C . PRO A 1 86 ? 19.391 -3.196 -29.667 1.00 85.00 86 PRO A C 1
ATOM 657 O O . PRO A 1 86 ? 18.857 -3.167 -28.564 1.00 85.00 86 PRO A O 1
ATOM 660 N N . GLY A 1 87 ? 20.361 -2.350 -30.026 1.00 82.31 87 GLY A N 1
ATOM 661 C CA . GLY A 1 87 ? 21.157 -1.516 -29.113 1.00 82.31 87 GLY A CA 1
ATOM 662 C C . GLY A 1 87 ? 20.439 -0.910 -27.899 1.00 82.31 87 GLY A C 1
ATOM 663 O O . GLY A 1 87 ? 20.826 -1.183 -26.766 1.00 82.31 87 GLY A O 1
ATOM 664 N N . ASP A 1 88 ? 19.403 -0.100 -28.107 1.00 80.56 88 ASP A N 1
ATOM 665 C CA . ASP A 1 88 ? 18.668 0.592 -27.037 1.00 80.56 88 ASP A CA 1
ATOM 666 C C . ASP A 1 88 ? 17.723 -0.318 -26.229 1.00 80.56 88 ASP A C 1
ATOM 668 O O . ASP A 1 88 ? 17.285 0.055 -25.140 1.00 80.56 88 ASP A O 1
ATOM 672 N N . GLU A 1 89 ? 17.472 -1.540 -26.699 1.00 80.94 89 GLU A N 1
ATOM 673 C CA . GLU A 1 89 ? 16.637 -2.547 -26.038 1.00 80.94 89 GLU A CA 1
ATOM 674 C C . GLU A 1 89 ? 17.440 -3.561 -25.206 1.00 80.94 89 GLU A C 1
ATOM 676 O O . GLU A 1 89 ? 16.853 -4.445 -24.578 1.00 80.94 89 GLU A O 1
ATOM 681 N N . GLN A 1 90 ? 18.773 -3.448 -25.169 1.00 86.31 90 GLN A N 1
ATOM 682 C CA . GLN A 1 90 ? 19.641 -4.387 -24.445 1.00 86.31 90 GLN A CA 1
ATOM 683 C C . GLN A 1 90 ? 19.470 -4.322 -22.926 1.00 86.31 90 GLN A C 1
ATOM 685 O O . GLN A 1 90 ? 19.722 -5.307 -22.234 1.00 86.31 90 GLN A O 1
ATOM 690 N N . TRP A 1 91 ? 19.034 -3.187 -22.381 1.00 84.00 91 TRP A N 1
ATOM 691 C CA . TRP A 1 91 ? 18.776 -3.053 -20.950 1.00 84.00 91 TRP A CA 1
ATOM 692 C C . TRP A 1 91 ? 17.384 -3.573 -20.605 1.00 84.00 91 TRP A C 1
ATOM 694 O O . TRP A 1 91 ? 16.377 -2.895 -20.811 1.00 84.00 91 TRP A O 1
ATOM 704 N N . VAL A 1 92 ? 17.331 -4.769 -20.024 1.00 84.12 92 VAL A N 1
ATOM 705 C CA . VAL A 1 92 ? 16.088 -5.390 -19.556 1.00 84.12 92 VAL A CA 1
ATOM 706 C C . VAL A 1 92 ? 16.003 -5.355 -18.037 1.00 84.12 92 VAL A C 1
ATOM 708 O O . VAL A 1 92 ? 16.995 -5.575 -17.339 1.00 84.12 92 VAL A O 1
ATOM 711 N N . LEU A 1 93 ? 14.808 -5.104 -17.502 1.00 85.00 93 LEU A N 1
ATOM 712 C CA . LEU A 1 93 ? 14.543 -5.286 -16.078 1.00 85.00 93 LEU A CA 1
ATOM 713 C C . LEU A 1 93 ? 14.032 -6.699 -15.844 1.00 85.00 93 LEU A C 1
ATOM 715 O O . LEU A 1 93 ? 13.063 -7.131 -16.471 1.00 85.00 93 LEU A O 1
ATOM 719 N N . LYS A 1 94 ? 14.674 -7.397 -14.911 1.00 82.56 94 LYS A N 1
ATOM 720 C CA . LYS A 1 94 ? 14.237 -8.704 -14.417 1.00 82.56 94 LYS A CA 1
ATOM 721 C C . LYS A 1 94 ? 13.962 -8.596 -12.931 1.00 82.56 94 LYS A C 1
ATOM 723 O O . LYS A 1 94 ? 14.661 -7.880 -12.221 1.00 82.56 94 LYS A O 1
ATOM 728 N N . SER A 1 95 ? 12.968 -9.315 -12.437 1.00 77.94 95 SER A N 1
ATOM 729 C CA . SER A 1 95 ? 12.771 -9.502 -11.001 1.00 77.94 95 SER A CA 1
ATOM 730 C C . SER A 1 95 ? 12.588 -10.985 -10.713 1.00 77.94 95 SER A C 1
ATOM 732 O O . SER A 1 95 ? 12.350 -11.784 -11.614 1.00 77.94 95 SER A O 1
ATOM 734 N N . ALA A 1 96 ? 12.644 -11.373 -9.440 1.00 71.88 96 ALA A N 1
ATOM 735 C CA . ALA A 1 96 ? 12.394 -12.760 -9.047 1.00 71.88 96 ALA A CA 1
ATOM 736 C C . ALA A 1 96 ? 10.987 -13.273 -9.436 1.00 71.88 96 ALA A C 1
ATOM 738 O O . ALA A 1 96 ? 10.744 -14.474 -9.381 1.00 71.88 96 ALA A O 1
ATOM 739 N N . ARG A 1 97 ? 10.049 -12.377 -9.781 1.00 69.12 97 ARG A N 1
ATOM 740 C CA . ARG A 1 97 ? 8.644 -12.707 -10.080 1.00 69.12 97 ARG A CA 1
ATOM 741 C C . ARG A 1 97 ? 8.238 -12.440 -11.524 1.00 69.12 97 ARG A C 1
ATOM 743 O O . ARG A 1 97 ? 7.262 -13.021 -11.985 1.00 69.12 97 ARG A O 1
ATOM 750 N N . VAL A 1 98 ? 8.952 -11.561 -12.221 1.00 72.75 98 VAL A N 1
ATOM 751 C CA . VAL A 1 98 ? 8.649 -11.177 -13.600 1.00 72.75 98 VAL A CA 1
ATOM 752 C C . VAL A 1 98 ? 9.906 -11.386 -14.424 1.00 72.75 98 VAL A C 1
ATOM 754 O O . VAL A 1 98 ? 10.932 -10.761 -14.150 1.00 72.75 98 VAL A O 1
ATOM 757 N N . ALA A 1 99 ? 9.806 -12.278 -15.415 1.00 73.75 99 ALA A N 1
ATOM 758 C CA . ALA A 1 99 ? 10.934 -12.675 -16.248 1.00 73.75 99 ALA A CA 1
ATOM 759 C C . ALA A 1 99 ? 11.589 -11.451 -16.891 1.00 73.75 99 ALA A C 1
ATOM 761 O O . ALA A 1 99 ? 12.799 -11.286 -16.760 1.00 73.75 99 ALA A O 1
ATOM 762 N N . GLU A 1 100 ? 10.783 -10.588 -17.517 1.00 80.56 100 GLU A N 1
ATOM 763 C CA . GLU A 1 100 ? 11.216 -9.348 -18.158 1.00 80.56 100 GLU A CA 1
ATOM 764 C C . GLU A 1 100 ? 10.087 -8.319 -18.177 1.00 80.56 100 GLU A C 1
ATOM 766 O O . GLU A 1 100 ? 8.932 -8.657 -18.440 1.00 80.56 100 GLU A O 1
ATOM 771 N N . PHE A 1 101 ? 10.416 -7.057 -17.918 1.00 78.94 101 PHE A N 1
ATOM 772 C CA . PHE A 1 101 ? 9.491 -5.933 -18.049 1.00 78.94 101 PHE A CA 1
ATOM 773 C C . PHE A 1 101 ? 10.240 -4.648 -18.405 1.00 78.94 101 PHE A C 1
ATOM 775 O O . PHE A 1 101 ? 11.463 -4.562 -18.283 1.00 78.94 101 PHE A O 1
ATOM 782 N N . LYS A 1 102 ? 9.504 -3.646 -18.892 1.00 76.12 102 LYS A N 1
ATOM 783 C CA . LYS A 1 102 ? 10.068 -2.341 -19.256 1.00 76.12 102 LYS A CA 1
ATOM 784 C C . LYS A 1 102 ? 10.108 -1.407 -18.039 1.00 76.12 102 LYS A C 1
ATOM 786 O O . LYS A 1 102 ? 9.243 -1.518 -17.167 1.00 76.12 102 LYS A O 1
ATOM 791 N N . PRO A 1 103 ? 11.082 -0.479 -17.968 1.00 76.69 103 PRO A N 1
ATOM 792 C CA . PRO A 1 103 ? 11.049 0.587 -16.976 1.00 76.69 103 PRO A CA 1
ATOM 793 C C . PRO A 1 103 ? 9.780 1.428 -17.139 1.00 76.69 103 PRO A C 1
ATOM 795 O O . PRO A 1 103 ? 9.302 1.613 -18.259 1.00 76.69 103 PRO A O 1
ATOM 798 N N . LEU A 1 104 ? 9.276 1.984 -16.036 1.00 81.06 104 LEU A N 1
ATOM 799 C CA . LEU A 1 104 ? 8.231 3.005 -16.109 1.00 81.06 104 LEU A CA 1
ATOM 800 C C . LEU A 1 104 ? 8.754 4.238 -16.844 1.00 81.06 104 LEU A C 1
ATOM 802 O O . LEU A 1 104 ? 9.873 4.698 -16.603 1.00 81.06 104 LEU A O 1
ATOM 806 N N . THR A 1 105 ? 7.905 4.837 -17.670 1.00 85.50 105 THR A N 1
ATOM 807 C CA . THR A 1 105 ? 8.126 6.201 -18.148 1.00 85.50 105 THR A CA 1
ATOM 808 C C . THR A 1 105 ? 8.083 7.189 -16.977 1.00 85.50 105 THR A C 1
ATOM 810 O O . THR A 1 105 ? 7.462 6.944 -15.939 1.00 85.50 105 THR A O 1
ATOM 813 N N . ALA A 1 106 ? 8.680 8.373 -17.151 1.00 84.06 106 ALA A N 1
ATOM 814 C CA . ALA A 1 106 ? 8.634 9.434 -16.139 1.00 84.06 106 ALA A CA 1
ATOM 815 C C . ALA A 1 106 ? 7.193 9.824 -15.748 1.00 84.06 106 ALA A C 1
ATOM 817 O O . ALA A 1 106 ? 6.915 10.146 -14.589 1.00 84.06 106 ALA A O 1
ATOM 818 N N . LYS A 1 107 ? 6.261 9.761 -16.709 1.00 91.00 107 LYS A N 1
ATOM 819 C CA . LYS A 1 107 ? 4.837 10.027 -16.487 1.00 91.00 107 LYS A CA 1
ATOM 820 C C . LYS A 1 107 ? 4.198 8.944 -15.617 1.00 91.00 107 LYS A C 1
ATOM 822 O O . LYS A 1 107 ? 3.547 9.278 -14.632 1.00 91.00 107 LYS A O 1
ATOM 827 N N . GLU A 1 108 ? 4.406 7.672 -15.944 1.00 87.06 108 GLU A N 1
ATOM 828 C CA . GLU A 1 108 ? 3.876 6.545 -15.163 1.00 87.06 108 GLU A CA 1
ATOM 829 C C . GLU A 1 108 ? 4.452 6.526 -13.744 1.00 87.06 108 GLU A C 1
ATOM 831 O O . GLU A 1 108 ? 3.701 6.415 -12.775 1.00 87.06 108 GLU A O 1
ATOM 836 N N . GLY A 1 109 ? 5.763 6.752 -13.605 1.00 85.00 109 GLY A N 1
ATOM 837 C CA . GLY A 1 109 ? 6.419 6.888 -12.304 1.00 85.00 109 GLY A CA 1
ATOM 838 C C . GLY A 1 109 ? 5.813 8.016 -11.463 1.00 85.00 109 GLY A C 1
ATOM 839 O O . GLY A 1 109 ? 5.508 7.827 -10.284 1.00 85.00 109 GLY A O 1
ATOM 840 N N . SER A 1 110 ? 5.556 9.174 -12.078 1.00 85.31 110 SER A N 1
ATOM 841 C CA . SER A 1 110 ? 4.937 10.325 -11.406 1.00 85.31 110 SER A CA 1
ATOM 842 C C . SER A 1 110 ? 3.508 10.027 -10.936 1.00 85.31 110 SER A C 1
ATOM 844 O O . SER A 1 110 ? 3.141 10.382 -9.814 1.00 85.31 110 SER A O 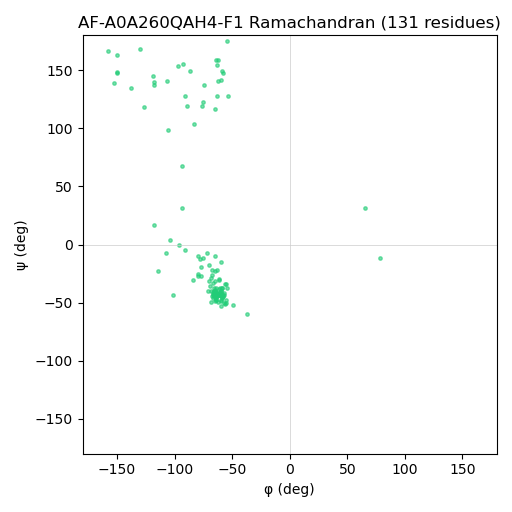1
ATOM 846 N N . VAL A 1 111 ? 2.709 9.329 -11.752 1.00 89.75 111 VAL A N 1
ATOM 847 C CA . VAL A 1 111 ? 1.355 8.879 -11.380 1.00 89.75 111 VAL A CA 1
ATOM 848 C C . VAL A 1 111 ? 1.406 7.879 -10.224 1.00 89.75 111 VAL A C 1
ATOM 850 O O . VAL A 1 111 ? 0.614 7.995 -9.284 1.00 89.75 111 VAL A O 1
ATOM 853 N N . LEU A 1 112 ? 2.354 6.937 -10.238 1.00 87.31 112 LEU A N 1
ATOM 854 C CA . LEU A 1 112 ? 2.527 5.952 -9.169 1.00 87.31 112 LEU A CA 1
ATOM 855 C C . LEU A 1 112 ? 2.886 6.622 -7.835 1.00 87.31 112 LEU A C 1
ATOM 857 O O . LEU A 1 112 ? 2.294 6.304 -6.799 1.00 87.31 112 LEU A O 1
ATOM 861 N N . VAL A 1 113 ? 3.805 7.591 -7.851 1.00 86.31 113 VAL A N 1
ATOM 862 C CA . VAL A 1 113 ? 4.194 8.368 -6.663 1.00 86.31 113 VAL A CA 1
ATOM 863 C C . VAL A 1 113 ? 3.024 9.203 -6.146 1.00 86.31 113 VAL A C 1
ATOM 865 O O . VAL A 1 113 ? 2.713 9.153 -4.954 1.00 86.31 113 VAL A O 1
ATOM 868 N N . ALA A 1 114 ? 2.333 9.935 -7.024 1.00 89.25 114 ALA A N 1
ATOM 869 C CA . ALA A 1 114 ? 1.175 10.743 -6.645 1.00 89.25 114 ALA A CA 1
ATOM 870 C C . ALA A 1 114 ? 0.063 9.883 -6.022 1.00 89.25 114 ALA A C 1
ATOM 872 O O . ALA A 1 114 ? -0.489 10.235 -4.975 1.00 89.25 114 ALA A O 1
ATOM 873 N N . THR A 1 115 ? -0.213 8.721 -6.619 1.00 91.44 115 THR A N 1
ATOM 874 C CA . THR A 1 115 ? -1.194 7.755 -6.112 1.00 91.44 115 THR A CA 1
ATOM 875 C C . THR A 1 115 ? -0.770 7.208 -4.754 1.00 91.44 115 THR A C 1
ATOM 877 O O . THR A 1 115 ? -1.563 7.249 -3.815 1.00 91.44 115 THR A O 1
ATOM 880 N N . THR A 1 116 ? 0.490 6.789 -4.605 1.00 90.12 116 THR A N 1
ATOM 881 C CA . THR A 1 116 ? 1.042 6.321 -3.322 1.00 90.12 116 THR A CA 1
ATOM 882 C C . THR A 1 116 ? 0.864 7.381 -2.234 1.00 90.12 116 THR A C 1
ATOM 884 O O . THR A 1 116 ? 0.333 7.085 -1.169 1.00 90.12 116 THR A O 1
ATOM 887 N N . ASN A 1 117 ? 1.213 8.639 -2.519 1.00 89.56 117 ASN A N 1
ATOM 888 C CA . ASN A 1 117 ? 1.086 9.743 -1.567 1.00 89.56 117 ASN A CA 1
ATOM 889 C C . ASN A 1 117 ? -0.373 10.031 -1.180 1.00 89.56 117 ASN A C 1
ATOM 891 O O . ASN A 1 117 ? -0.662 10.285 -0.007 1.00 89.56 117 ASN A O 1
ATOM 895 N N . ARG A 1 118 ? -1.303 9.985 -2.144 1.00 94.38 118 ARG A N 1
ATOM 896 C CA . ARG A 1 118 ? -2.746 10.137 -1.892 1.00 94.38 118 ARG A CA 1
ATOM 897 C C . ARG A 1 118 ? -3.252 9.046 -0.947 1.00 94.38 118 ARG A C 1
ATOM 899 O O . ARG A 1 118 ? -3.915 9.355 0.043 1.00 94.38 118 ARG A O 1
ATOM 906 N N . LEU A 1 119 ? -2.905 7.790 -1.224 1.00 94.75 119 LEU A N 1
ATOM 907 C CA . LEU A 1 119 ? -3.301 6.644 -0.405 1.00 94.75 119 LEU A CA 1
ATOM 908 C C . LEU A 1 119 ? -2.673 6.702 0.991 1.00 94.75 119 LEU A C 1
ATOM 910 O O . LEU A 1 119 ? -3.368 6.474 1.975 1.00 94.75 119 LEU A O 1
ATOM 914 N N . SER A 1 120 ? -1.407 7.108 1.099 1.00 91.38 120 SER A N 1
ATOM 915 C CA . SER A 1 120 ? -0.718 7.311 2.377 1.00 91.38 120 SER A CA 1
ATOM 916 C C . SER A 1 120 ? -1.411 8.349 3.260 1.00 91.38 120 SER A C 1
ATOM 918 O O . SER A 1 120 ? -1.607 8.124 4.456 1.00 91.38 120 SER A O 1
ATOM 920 N N . LYS A 1 121 ? -1.837 9.481 2.681 1.00 91.75 121 LYS A N 1
ATOM 921 C CA . LYS A 1 121 ? -2.605 10.505 3.412 1.00 91.75 121 LYS A CA 1
ATOM 922 C C . LYS A 1 121 ? -3.931 9.946 3.928 1.00 91.75 121 LYS A C 1
ATOM 924 O O . LYS A 1 121 ? -4.274 10.171 5.087 1.00 91.75 121 LYS A O 1
ATOM 929 N N . ARG A 1 122 ? -4.646 9.183 3.095 1.00 94.12 122 ARG A N 1
ATOM 930 C CA . ARG A 1 122 ? -5.907 8.535 3.482 1.00 94.12 122 ARG A CA 1
ATOM 931 C C . ARG A 1 122 ? -5.697 7.491 4.580 1.00 94.12 122 ARG A C 1
ATOM 933 O O . ARG A 1 122 ? -6.429 7.508 5.562 1.00 94.12 122 ARG A O 1
ATOM 940 N N . ALA A 1 123 ? -4.674 6.645 4.465 1.00 92.12 123 ALA A N 1
ATOM 941 C CA . ALA A 1 123 ? -4.333 5.650 5.480 1.00 92.12 123 ALA A CA 1
ATOM 942 C C . ALA A 1 123 ? -4.059 6.302 6.843 1.00 92.12 123 ALA A C 1
ATOM 944 O O . ALA A 1 123 ? -4.594 5.865 7.859 1.00 92.12 123 ALA A O 1
ATOM 945 N N . LYS A 1 124 ? -3.303 7.408 6.859 1.00 88.81 124 LYS A N 1
ATOM 946 C CA . LYS A 1 124 ? -3.036 8.182 8.079 1.00 88.81 124 LYS A CA 1
ATOM 947 C C . LYS A 1 124 ? -4.319 8.736 8.712 1.00 88.81 124 LYS A C 1
ATOM 949 O O . LYS A 1 124 ? -4.463 8.670 9.929 1.00 88.81 124 LYS A O 1
ATOM 954 N N . ALA A 1 125 ? -5.248 9.248 7.904 1.00 89.50 125 ALA A N 1
ATOM 955 C CA . ALA A 1 125 ? -6.534 9.744 8.395 1.00 89.50 125 ALA A CA 1
ATOM 956 C C . ALA A 1 125 ? -7.409 8.621 8.986 1.00 89.50 125 ALA A C 1
ATOM 958 O O . ALA A 1 125 ? -7.995 8.796 10.051 1.00 89.50 125 ALA A O 1
ATOM 959 N N . LEU A 1 126 ? -7.460 7.452 8.337 1.00 91.81 126 LEU A N 1
ATOM 960 C CA . LEU A 1 126 ? -8.209 6.294 8.843 1.00 91.81 126 LEU A CA 1
ATOM 961 C C . LEU A 1 126 ? -7.579 5.693 10.103 1.00 91.81 126 LEU A C 1
ATOM 963 O O . LEU A 1 126 ? -8.301 5.291 11.007 1.00 91.81 126 LEU A O 1
ATOM 967 N N . SER A 1 127 ? -6.248 5.686 10.211 1.00 88.00 127 SER A N 1
ATOM 968 C CA . SER A 1 127 ? -5.551 5.215 11.414 1.00 88.00 127 SER A CA 1
ATOM 969 C C . SER A 1 127 ? -5.950 6.005 12.662 1.00 88.00 127 SER A C 1
ATOM 971 O O . SER A 1 127 ? -6.084 5.418 13.729 1.00 88.00 127 SER A O 1
ATOM 973 N N . ALA A 1 128 ? -6.171 7.317 12.531 1.00 84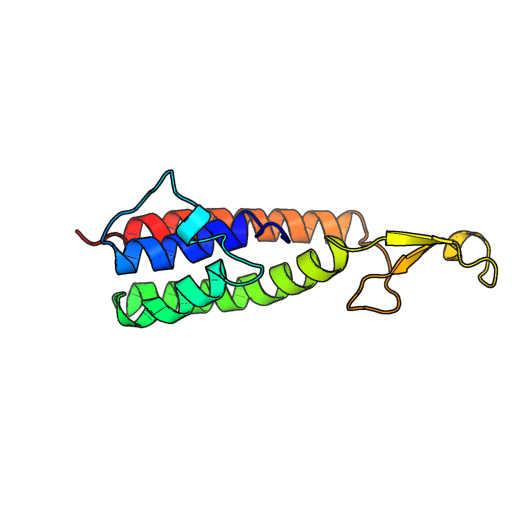.75 128 ALA A N 1
ATOM 974 C CA . ALA A 1 128 ? -6.626 8.160 13.636 1.00 84.75 128 ALA A CA 1
ATOM 975 C C . ALA A 1 128 ? -8.070 7.848 14.069 1.00 84.75 128 ALA A C 1
ATOM 977 O O . ALA A 1 128 ? -8.405 8.018 15.235 1.00 84.75 128 ALA A O 1
ATOM 978 N N . ARG A 1 129 ? -8.914 7.375 13.143 1.00 88.88 129 ARG A N 1
ATOM 979 C CA . ARG A 1 129 ? -10.287 6.923 13.431 1.00 88.88 129 ARG A CA 1
ATOM 980 C C . ARG A 1 129 ? -10.342 5.515 14.023 1.00 88.88 129 ARG A C 1
ATOM 982 O O . ARG A 1 129 ? -11.307 5.182 14.693 1.00 88.88 129 ARG A O 1
ATOM 989 N N . ALA A 1 130 ? -9.351 4.680 13.716 1.00 87.00 130 ALA A N 1
ATOM 990 C CA . ALA A 1 130 ? -9.316 3.274 14.115 1.00 87.00 130 ALA A CA 1
ATOM 991 C C . ALA A 1 130 ? -8.932 3.062 15.581 1.00 87.00 130 ALA A C 1
ATOM 993 O O . ALA A 1 130 ? -9.321 2.067 16.186 1.00 87.00 130 ALA A O 1
ATOM 994 N N . SER A 1 131 ? -8.177 3.988 16.166 1.00 80.38 131 SER A N 1
ATOM 995 C CA . SER A 1 131 ? -8.136 4.136 17.616 1.00 80.38 131 SER A CA 1
ATOM 996 C C . SER A 1 131 ? -9.513 4.574 18.088 1.00 80.38 131 SER A C 1
ATOM 998 O O . SER A 1 131 ? -9.965 5.637 17.670 1.00 80.38 131 SER A O 1
ATOM 1000 N N . GLY A 1 132 ? -10.176 3.741 18.894 1.00 67.88 132 GLY A N 1
ATOM 1001 C CA . GLY A 1 132 ? -11.486 4.049 19.473 1.00 67.88 132 GLY A CA 1
ATOM 1002 C C . GLY A 1 132 ? -11.518 5.381 20.246 1.00 67.88 132 GLY A C 1
ATOM 1003 O O . GLY A 1 132 ? -10.480 6.033 20.380 1.00 67.88 132 GLY A O 1
ATOM 1004 N N . PRO A 1 133 ? -12.702 5.799 20.728 1.00 55.03 133 PRO A N 1
ATOM 1005 C CA . PRO A 1 133 ? -12.828 6.985 21.575 1.00 55.03 133 PRO A CA 1
ATOM 1006 C C . PRO A 1 133 ? -11.966 6.903 22.842 1.00 55.03 133 PRO A C 1
ATOM 1008 O O . PRO A 1 133 ? -11.765 5.779 23.361 1.00 55.03 133 PRO A O 1
#

Radius of gyration: 17.63 Å; Cα contacts (8 Å, |Δi|>4): 168; chains: 1; bounding box: 42×24×52 Å

Secondary structure (DSSP, 8-state):
-PPPPHHHHHHHHHHHHHHHT-S--S-GGGT-SSTTHHHHHHHHTGGGS-HHHHHHHHHHHHHHHHHHHHHHHHHT-EEEE-TTS-GGG-EEEE-SS-S-BPPPPHHHHHHHHHHHHHHHHHHHHHHHHHS--

Mean predicted aligned error: 6.62 Å

Solvent-accessible surface area (backbone atoms only — not comparable to full-atom values): 7282 Å² total; per-residue (Å²): 132,60,78,50,52,71,55,41,38,39,42,6,41,24,15,51,3,26,71,68,55,38,61,76,74,91,66,51,63,84,28,48,72,37,71,63,39,9,50,52,45,21,61,75,25,41,84,60,39,57,72,70,58,32,51,54,50,52,53,50,51,62,67,42,48,63,56,52,53,53,48,58,53,58,78,57,45,42,85,42,81,41,86,92,42,62,81,91,61,17,72,35,33,30,29,99,86,42,82,69,52,80,79,74,51,75,67,55,47,49,51,52,51,53,50,50,53,54,50,39,55,50,30,54,56,48,10,57,64,31,14,58,137